Protein AF-A0A3C2A009-F1 (afdb_monomer)

Mean predicted aligned error: 9.03 Å

pLDDT: mean 88.46, std 12.48, range [42.81, 97.88]

Radius of gyration: 18.45 Å; Cα contacts (8 Å, |Δi|>4): 48; chains: 1; bounding box: 46×18×44 Å

Foldseek 3Di:
DDDDDDDDPDDD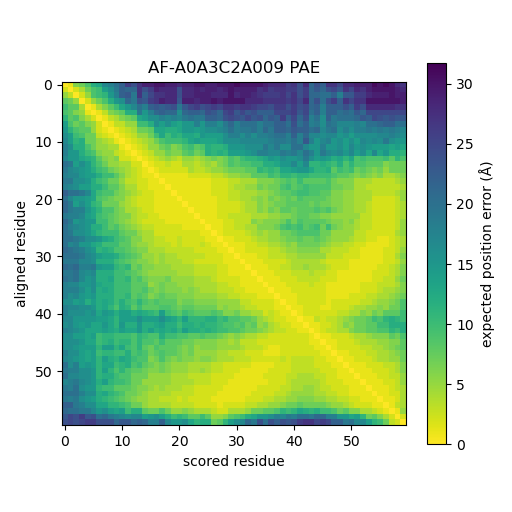DDDDDPVVVVVQVVFKADWDKDKDWDDDPDPPDDIDIDIDIDIGGDDD

Solvent-accessible surface area (backbone atoms only — not comparable to full-atom values): 4188 Å² total; per-residue (Å²): 140,80,82,80,76,86,80,76,77,80,80,91,71,86,80,79,56,69,69,60,49,52,54,55,51,74,35,53,41,78,75,44,80,46,80,47,72,51,81,59,92,52,86,88,55,79,69,51,71,49,79,49,79,46,64,46,74,67,83,134

Secondary structure (DSSP, 8-state):
--PPPP-PPPP------HHHHHHHHHHEEEEEEEEEEE--SSTTS--EEEEEEEEEE---

Nearest PDB structures (foldseek):
  8ptk-assembly1_f  TM=3.733E-01  e=7.569E+00  Homo sapiens
  8ptk-assembly1_e  TM=3.028E-01  e=7.078E+00  Homo sapiens
  7r1c-assembly1_N  TM=3.246E-01  e=9.898E+00  Priestia megaterium NBRC 15308 = ATCC 14581

Sequence (60 aa):
MQCSAPVEPPALVPGVSLEIAEDRKARLTGVRYQLHFAIPEEKDAPIDAEVEITFRLAET

Structure (mmCIF, N/CA/C/O backbone):
data_AF-A0A3C2A009-F1
#
_entry.id   AF-A0A3C2A009-F1
#
loop_
_atom_site.group_PDB
_atom_site.id
_atom_site.type_symbol
_atom_site.label_atom_id
_atom_site.label_alt_id
_atom_site.label_comp_id
_atom_site.label_asym_id
_atom_site.label_entity_id
_atom_site.label_seq_id
_atom_site.pdbx_PDB_ins_code
_atom_site.Cartn_x
_atom_site.Cartn_y
_atom_site.Cartn_z
_atom_site.occupancy
_atom_site.B_iso_or_equiv
_atom_site.auth_seq_id
_atom_site.auth_comp_id
_atom_site.auth_asym_id
_atom_site.auth_atom_id
_atom_site.pdbx_PDB_model_num
ATOM 1 N N . MET A 1 1 ? 27.294 6.336 -19.006 1.00 42.81 1 MET A N 1
ATOM 2 C CA . MET A 1 1 ? 26.987 5.530 -17.808 1.00 42.81 1 MET A CA 1
ATOM 3 C C . MET A 1 1 ? 26.697 6.509 -16.684 1.00 42.81 1 MET A C 1
ATOM 5 O O . MET A 1 1 ? 27.636 7.063 -16.128 1.00 42.81 1 MET A O 1
ATOM 9 N N . GLN A 1 2 ? 25.426 6.810 -16.425 1.00 48.47 2 GLN A N 1
ATOM 10 C CA . GLN A 1 2 ? 25.017 7.670 -15.313 1.00 48.47 2 GLN A CA 1
ATOM 11 C C . GLN A 1 2 ? 24.296 6.793 -14.286 1.00 48.47 2 GLN A C 1
ATOM 13 O O . GLN A 1 2 ? 23.195 6.321 -14.551 1.00 48.47 2 GLN A O 1
ATOM 18 N N . CYS A 1 3 ? 24.925 6.568 -13.131 1.00 51.78 3 CYS A N 1
ATOM 19 C CA . CYS A 1 3 ? 24.226 6.078 -11.946 1.00 51.78 3 CYS A CA 1
ATOM 20 C C . CYS A 1 3 ? 23.292 7.182 -11.435 1.00 51.78 3 CYS A C 1
ATOM 22 O O . CYS A 1 3 ? 23.690 8.347 -11.360 1.00 51.78 3 CYS A O 1
ATOM 24 N N . SER A 1 4 ? 22.057 6.811 -11.098 1.00 67.00 4 SER A N 1
ATOM 25 C CA . SER A 1 4 ? 21.057 7.695 -10.500 1.00 67.00 4 SER A CA 1
ATOM 26 C C . SER A 1 4 ? 21.546 8.254 -9.161 1.00 67.00 4 SER A C 1
ATOM 28 O O . SER A 1 4 ? 22.212 7.554 -8.396 1.00 67.00 4 SER A O 1
ATOM 30 N N . ALA A 1 5 ? 21.207 9.515 -8.891 1.00 73.81 5 ALA A N 1
ATOM 31 C CA . ALA A 1 5 ? 21.554 10.238 -7.670 1.00 73.81 5 ALA A CA 1
ATOM 32 C C . ALA A 1 5 ? 21.155 9.472 -6.384 1.00 73.81 5 ALA A C 1
ATOM 34 O O . ALA A 1 5 ? 20.229 8.658 -6.423 1.00 73.81 5 ALA A O 1
ATOM 35 N N . PRO A 1 6 ? 21.821 9.732 -5.239 1.00 70.56 6 PRO A N 1
ATOM 36 C CA . PRO A 1 6 ? 21.462 9.101 -3.977 1.00 70.56 6 PRO A CA 1
ATOM 37 C C . PRO A 1 6 ? 20.035 9.498 -3.589 1.00 70.56 6 PRO A C 1
ATOM 39 O O . PRO A 1 6 ? 19.736 10.680 -3.425 1.00 70.56 6 PRO A O 1
ATOM 42 N N . VAL A 1 7 ? 19.157 8.505 -3.452 1.00 74.94 7 VAL A N 1
ATOM 43 C CA . VAL A 1 7 ? 17.822 8.687 -2.876 1.00 74.94 7 VAL A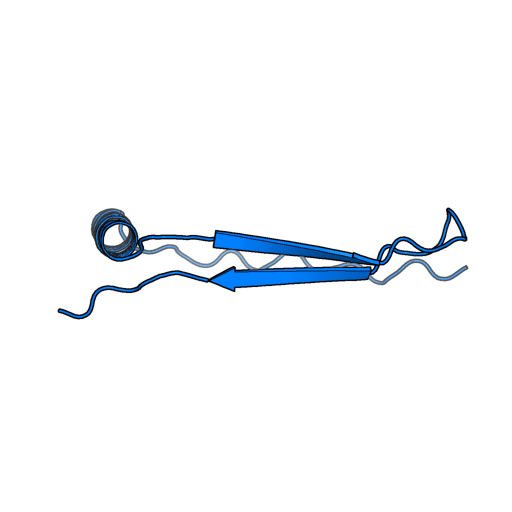 CA 1
ATOM 44 C C . VAL A 1 7 ? 18.021 8.902 -1.381 1.00 74.94 7 VAL A C 1
ATOM 46 O O . VAL A 1 7 ? 18.433 7.987 -0.667 1.00 74.94 7 VAL A O 1
ATOM 49 N N . GLU A 1 8 ? 17.809 10.131 -0.918 1.00 80.88 8 GLU A N 1
ATOM 50 C CA . GLU A 1 8 ? 17.915 10.464 0.498 1.00 80.88 8 GLU A CA 1
ATOM 51 C C . GLU A 1 8 ? 16.860 9.658 1.280 1.00 80.88 8 GLU A C 1
ATOM 53 O O . GLU A 1 8 ? 15.695 9.613 0.865 1.00 80.88 8 GLU A O 1
AT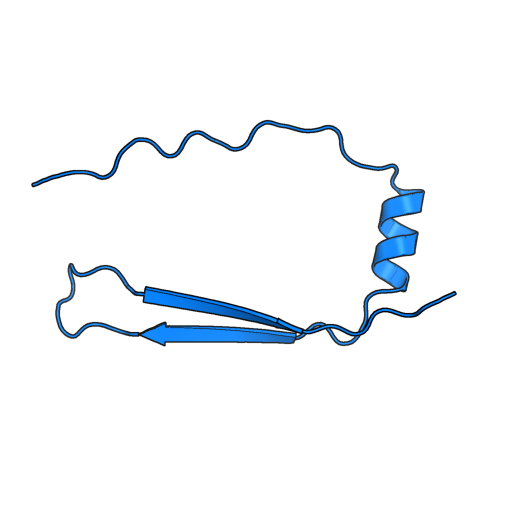OM 58 N N . PRO A 1 9 ? 17.243 8.955 2.362 1.00 77.31 9 PRO A N 1
ATOM 59 C CA . PRO A 1 9 ? 16.290 8.172 3.130 1.00 77.31 9 PRO A CA 1
ATOM 60 C C . PRO A 1 9 ? 15.213 9.097 3.716 1.00 77.31 9 PRO A C 1
ATOM 62 O O . PRO A 1 9 ? 15.525 10.210 4.147 1.00 77.31 9 PRO A O 1
ATOM 65 N N . PRO A 1 10 ? 13.942 8.660 3.754 1.00 79.06 10 PRO A N 1
ATOM 66 C CA . PRO A 1 10 ? 12.868 9.486 4.282 1.00 79.06 10 PRO A CA 1
ATOM 67 C C . PRO A 1 10 ? 13.143 9.846 5.746 1.00 79.06 10 PRO A C 1
ATOM 69 O O . PRO A 1 10 ? 13.578 9.006 6.539 1.00 79.06 10 PRO A O 1
ATOM 72 N N . ALA A 1 11 ? 12.876 11.100 6.112 1.00 85.94 11 ALA A N 1
ATOM 73 C CA . ALA A 1 11 ? 13.025 11.565 7.484 1.00 85.94 11 ALA A CA 1
ATOM 74 C C . ALA A 1 11 ? 12.123 10.756 8.433 1.00 85.94 11 ALA A C 1
ATOM 76 O O . ALA A 1 11 ? 10.934 10.561 8.168 1.00 85.94 11 ALA A O 1
ATOM 77 N N . LEU A 1 12 ? 12.684 10.305 9.559 1.00 81.62 12 LEU A N 1
ATOM 78 C CA . LEU A 1 12 ? 11.916 9.636 10.607 1.00 81.62 12 LEU A CA 1
ATOM 79 C C . LEU A 1 12 ? 11.004 10.655 11.294 1.00 81.62 12 LEU A C 1
ATOM 81 O O . LEU A 1 12 ? 11.465 11.531 12.024 1.00 81.62 12 LEU A O 1
ATOM 85 N N . VAL A 1 13 ? 9.702 10.521 11.063 1.00 86.94 13 VAL A N 1
ATOM 86 C CA . VAL A 1 13 ? 8.665 11.318 11.722 1.00 86.94 13 VAL A CA 1
ATOM 87 C C . VAL A 1 13 ? 8.023 10.518 12.860 1.00 86.94 13 VAL A C 1
ATOM 89 O O . VAL A 1 13 ? 7.845 9.304 12.725 1.00 86.94 13 VAL A O 1
ATOM 92 N N . PRO A 1 14 ? 7.664 11.160 13.987 1.00 89.00 14 PRO A N 1
ATOM 93 C CA . PRO A 1 14 ? 6.909 10.502 15.046 1.00 89.00 14 PRO A CA 1
ATOM 94 C C . PRO A 1 14 ? 5.597 9.904 14.519 1.00 89.00 14 PRO A C 1
ATOM 96 O O . PRO A 1 14 ? 4.876 10.540 13.749 1.00 89.00 14 PRO A O 1
ATOM 99 N N . GLY A 1 15 ? 5.288 8.680 14.949 1.00 89.62 15 GLY A N 1
ATOM 100 C CA . GLY A 1 15 ? 4.019 8.020 14.645 1.00 89.62 15 GLY A CA 1
ATOM 101 C C . GLY A 1 15 ? 2.840 8.570 15.458 1.00 89.62 15 GLY A C 1
ATOM 102 O O . GLY A 1 15 ? 2.984 9.467 16.287 1.00 89.62 15 GLY A O 1
ATOM 103 N N . VAL A 1 16 ? 1.656 7.997 15.235 1.00 90.69 16 VAL A N 1
ATOM 104 C CA . VAL A 1 16 ? 0.461 8.242 16.065 1.00 90.69 16 VAL A CA 1
ATOM 105 C C . VAL A 1 16 ? 0.404 7.269 17.247 1.00 90.69 16 VAL A C 1
ATOM 107 O O . VAL A 1 16 ? 1.134 6.277 17.274 1.00 90.69 16 VAL A O 1
ATOM 110 N N . SER A 1 17 ? -0.473 7.525 18.223 1.00 95.56 17 SER A N 1
ATOM 111 C CA . SER A 1 17 ? -0.727 6.557 19.295 1.00 95.56 17 SER A CA 1
ATOM 112 C C . SER A 1 17 ? -1.303 5.252 18.734 1.00 95.56 17 SER A C 1
ATOM 114 O O . SER A 1 17 ? -1.973 5.245 17.697 1.00 95.56 17 SER A O 1
ATOM 116 N N . LEU A 1 18 ? -1.071 4.144 19.444 1.00 93.94 18 LEU A N 1
ATOM 117 C CA . LEU A 1 18 ? -1.610 2.834 19.070 1.00 93.94 18 LEU A CA 1
ATOM 118 C C . LEU A 1 18 ? -3.139 2.862 18.945 1.00 93.94 18 LEU A C 1
ATOM 120 O O . LEU A 1 18 ? -3.686 2.320 17.995 1.00 93.94 18 LEU A O 1
ATOM 124 N N . GLU A 1 19 ? -3.813 3.538 19.874 1.00 95.31 19 GLU A N 1
ATOM 125 C CA . GLU A 1 19 ? -5.269 3.696 19.874 1.00 95.31 19 GLU A CA 1
ATOM 126 C C . GLU A 1 19 ? -5.777 4.339 18.576 1.00 95.31 19 GLU A C 1
ATOM 128 O O . GLU A 1 19 ? -6.673 3.805 17.927 1.00 95.31 19 GLU A O 1
ATOM 133 N N . ILE A 1 20 ? -5.143 5.433 18.138 1.00 93.38 20 ILE A N 1
ATOM 134 C CA . ILE A 1 20 ? -5.497 6.113 16.885 1.00 93.38 20 ILE A CA 1
ATOM 135 C C . ILE A 1 20 ? -5.190 5.224 15.673 1.00 93.38 20 ILE A C 1
ATOM 137 O O . ILE A 1 20 ? -5.925 5.245 14.686 1.00 93.38 20 ILE A O 1
ATOM 141 N N . ALA A 1 21 ? -4.098 4.459 15.712 1.00 93.06 21 ALA A N 1
ATOM 142 C CA . ALA A 1 21 ? -3.748 3.546 14.628 1.00 93.06 21 ALA A CA 1
ATOM 143 C C . ALA A 1 21 ? -4.781 2.418 14.475 1.00 93.06 21 ALA A C 1
ATOM 145 O O . ALA A 1 21 ? -5.210 2.128 13.357 1.00 93.06 21 ALA A O 1
ATOM 146 N N . GLU A 1 22 ? -5.201 1.815 15.587 1.00 94.56 22 GLU A N 1
ATOM 147 C CA . GLU A 1 22 ? -6.199 0.744 15.602 1.00 94.56 22 GLU A CA 1
ATOM 148 C C . GLU A 1 22 ? -7.587 1.246 15.180 1.00 94.56 22 GLU A C 1
ATOM 150 O O . GLU A 1 22 ? -8.233 0.597 14.356 1.00 94.56 22 GLU A O 1
ATOM 155 N N . ASP A 1 23 ? -8.011 2.432 15.635 1.00 93.00 23 ASP A N 1
ATOM 156 C CA . ASP A 1 23 ? -9.257 3.067 15.175 1.00 93.00 23 ASP A CA 1
ATOM 157 C C . ASP A 1 23 ? -9.258 3.277 13.650 1.00 93.00 23 ASP A C 1
ATOM 159 O O . ASP A 1 23 ? -10.168 2.844 12.938 1.00 93.00 23 ASP A O 1
ATOM 163 N N . ARG A 1 24 ? -8.185 3.868 13.109 1.00 91.25 24 ARG A N 1
ATOM 164 C CA . ARG A 1 24 ? -8.051 4.101 11.662 1.00 91.25 24 ARG A CA 1
ATOM 165 C C . ARG A 1 24 ? -8.066 2.801 10.868 1.00 91.25 24 ARG A C 1
ATOM 167 O O . ARG A 1 24 ? -8.702 2.732 9.816 1.00 91.25 24 ARG A O 1
ATOM 174 N N . LYS A 1 25 ? -7.384 1.769 11.367 1.00 92.00 25 LYS A N 1
ATOM 175 C CA . LYS A 1 25 ? -7.363 0.437 10.756 1.00 92.00 25 LYS A CA 1
ATOM 176 C C . LYS A 1 25 ? -8.761 -0.178 10.718 1.00 92.00 25 LYS A C 1
ATOM 178 O O . LYS A 1 25 ? -9.137 -0.721 9.686 1.00 92.00 25 LYS A O 1
ATOM 183 N N . ALA A 1 26 ? -9.537 -0.066 11.796 1.00 93.19 26 ALA A N 1
ATOM 184 C CA . ALA A 1 26 ? -10.891 -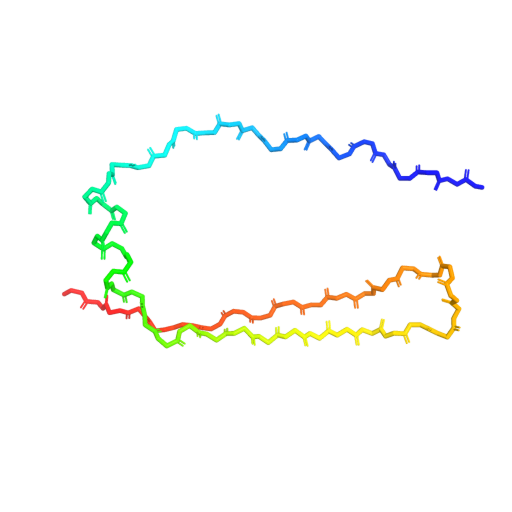0.613 11.862 1.00 93.19 26 ALA A CA 1
ATOM 185 C C . ALA A 1 26 ? -11.849 0.009 10.827 1.00 93.19 26 ALA A C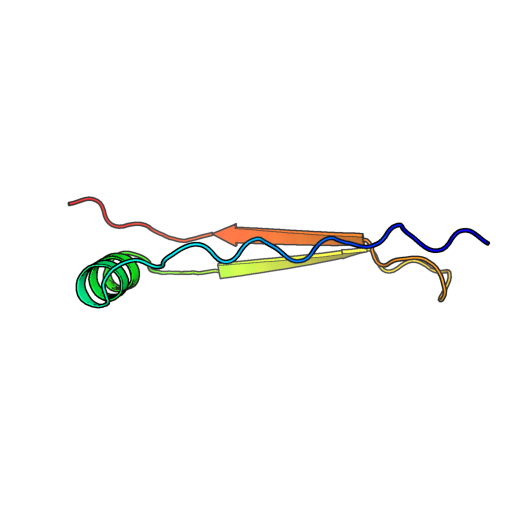 1
ATOM 187 O O . ALA A 1 26 ? -12.806 -0.638 10.402 1.00 93.19 26 ALA A O 1
ATOM 188 N N . ARG A 1 27 ? -11.582 1.245 10.387 1.00 94.06 27 ARG A N 1
ATOM 189 C CA . ARG A 1 27 ? -12.419 1.990 9.431 1.00 94.06 27 ARG A CA 1
ATOM 190 C C . ARG A 1 27 ? -12.062 1.759 7.964 1.00 94.06 27 ARG A C 1
ATOM 192 O O . ARG A 1 27 ? -12.868 2.079 7.087 1.00 94.06 27 ARG A O 1
ATOM 199 N N . LEU A 1 28 ? -10.873 1.230 7.687 1.00 94.06 28 LEU A N 1
ATOM 200 C CA . LEU A 1 28 ? -10.413 0.901 6.341 1.00 94.06 28 LEU A CA 1
ATOM 201 C C . LEU A 1 28 ? -10.806 -0.534 6.001 1.00 94.06 28 LEU A C 1
ATOM 203 O O . LEU A 1 28 ? -10.367 -1.487 6.637 1.00 94.06 28 LEU A O 1
ATOM 207 N N . THR A 1 29 ? -11.617 -0.709 4.962 1.00 94.44 29 THR A N 1
ATOM 208 C CA . THR A 1 29 ? -12.066 -2.038 4.531 1.00 94.44 29 THR A CA 1
ATOM 209 C C . THR A 1 29 ? -11.938 -2.214 3.027 1.00 94.44 29 THR A C 1
ATOM 211 O O . THR A 1 29 ? -11.855 -1.251 2.270 1.00 94.44 29 THR A O 1
ATOM 214 N N . GLY A 1 30 ? -11.939 -3.469 2.570 1.00 94.62 30 GLY A N 1
ATOM 215 C CA . GLY A 1 30 ? -11.944 -3.772 1.137 1.00 94.62 30 GLY A CA 1
ATOM 216 C C . GLY A 1 30 ? -10.719 -3.248 0.389 1.00 94.62 30 GLY A C 1
ATOM 217 O O . GLY A 1 30 ? -10.859 -2.852 -0.763 1.00 94.62 30 GLY 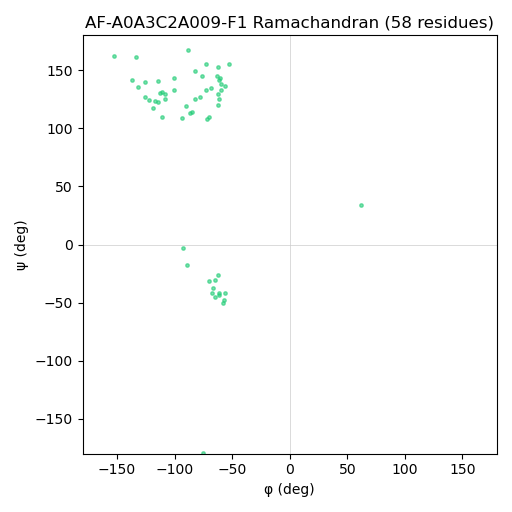A O 1
ATOM 218 N N . VAL A 1 31 ? -9.557 -3.230 1.047 1.00 94.75 31 VAL A N 1
ATOM 219 C CA . VAL A 1 31 ? -8.299 -2.791 0.440 1.00 94.75 31 VAL A CA 1
ATOM 220 C C . VAL A 1 31 ? -7.962 -3.699 -0.743 1.00 94.75 31 VAL A C 1
ATOM 222 O O . VAL A 1 31 ? -7.907 -4.922 -0.605 1.00 94.75 31 VAL A O 1
ATOM 225 N N . ARG A 1 32 ? -7.747 -3.098 -1.909 1.00 97.31 32 ARG A N 1
ATOM 226 C CA . ARG A 1 32 ? -7.361 -3.764 -3.147 1.00 97.31 32 ARG A CA 1
ATOM 227 C C . ARG A 1 32 ? -6.184 -3.027 -3.763 1.00 97.31 32 ARG A C 1
ATOM 229 O O . ARG A 1 32 ? -6.190 -1.805 -3.863 1.00 97.31 32 ARG A O 1
ATOM 236 N N . TYR A 1 33 ? -5.211 -3.810 -4.203 1.00 96.94 33 TYR A N 1
ATOM 237 C CA . TYR A 1 33 ? -4.030 -3.341 -4.908 1.00 96.94 33 TYR A CA 1
ATOM 238 C C . TYR A 1 33 ? -4.117 -3.818 -6.352 1.00 96.94 33 TYR A C 1
ATOM 240 O O . TYR A 1 33 ? -4.375 -4.999 -6.596 1.00 96.94 33 TYR A O 1
ATOM 248 N N . GLN A 1 34 ? -3.903 -2.913 -7.294 1.00 97.62 34 GLN A N 1
ATOM 249 C CA . GLN A 1 34 ? -3.706 -3.229 -8.700 1.00 97.62 34 GLN A CA 1
ATOM 250 C C . GLN A 1 34 ? -2.304 -2.777 -9.079 1.00 97.62 34 GLN A C 1
ATOM 252 O O . GLN A 1 34 ? -1.930 -1.632 -8.847 1.00 97.62 34 GLN A O 1
ATOM 257 N N . LEU A 1 35 ? -1.518 -3.717 -9.597 1.00 97.06 35 LEU A N 1
ATOM 258 C CA . LEU A 1 35 ? -0.136 -3.497 -9.994 1.00 97.06 35 LEU A CA 1
ATOM 259 C C . LEU A 1 35 ? -0.046 -3.674 -11.502 1.00 97.06 35 LEU A C 1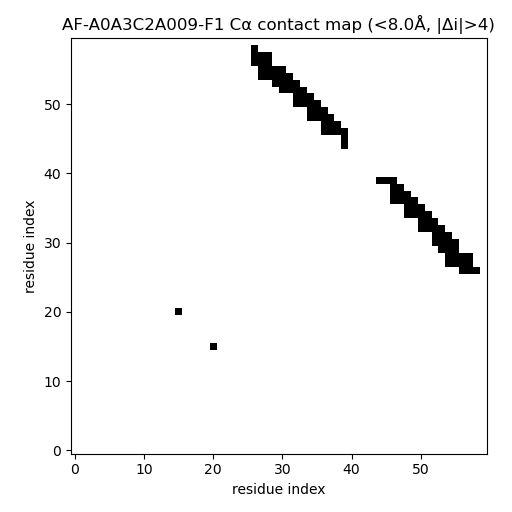
ATOM 261 O O . LEU A 1 35 ? -0.396 -4.735 -12.023 1.00 97.06 35 LEU A O 1
ATOM 265 N N . HIS A 1 36 ? 0.429 -2.644 -12.183 1.00 97.12 36 HIS A N 1
ATOM 266 C CA . HIS A 1 36 ? 0.695 -2.667 -13.610 1.00 97.12 36 HIS A CA 1
ATOM 267 C C . HIS A 1 36 ? 2.197 -2.562 -13.827 1.00 97.12 36 HIS A C 1
ATOM 269 O O . HIS A 1 36 ? 2.847 -1.697 -13.250 1.00 97.12 36 HIS A O 1
ATOM 275 N N . PHE A 1 37 ? 2.738 -3.455 -14.653 1.00 96.44 37 PHE A N 1
ATOM 276 C CA . PHE A 1 37 ? 4.149 -3.466 -15.021 1.00 96.44 37 PHE A CA 1
ATOM 277 C C . PHE A 1 37 ? 4.255 -3.439 -16.538 1.00 96.44 37 PHE A C 1
ATOM 279 O O . PHE A 1 37 ? 3.664 -4.285 -17.215 1.00 96.44 37 PHE A O 1
ATOM 286 N N . ALA A 1 38 ? 5.025 -2.498 -17.067 1.00 96.00 38 ALA A N 1
ATOM 287 C CA . ALA A 1 38 ? 5.450 -2.517 -18.454 1.00 96.00 38 ALA A CA 1
ATOM 288 C C . ALA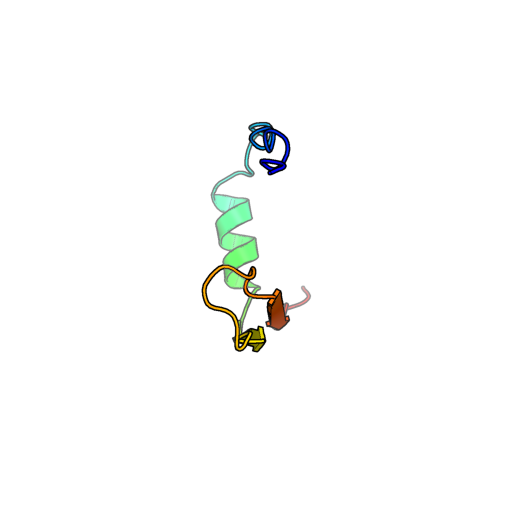 A 1 38 ? 6.820 -3.198 -18.509 1.00 96.00 38 ALA A C 1
ATOM 290 O O . ALA A 1 38 ? 7.813 -2.657 -18.029 1.00 96.00 38 ALA A O 1
ATOM 291 N N . ILE A 1 39 ? 6.858 -4.419 -19.046 1.00 94.75 39 ILE A N 1
ATOM 292 C CA . ILE A 1 39 ? 8.103 -5.181 -19.173 1.00 94.75 39 ILE A CA 1
ATOM 293 C C . ILE A 1 39 ? 8.777 -4.789 -20.494 1.00 94.75 39 ILE A C 1
ATOM 295 O O . ILE A 1 39 ? 8.214 -5.087 -21.551 1.00 94.75 39 ILE A O 1
ATOM 299 N N . PRO A 1 40 ? 9.947 -4.126 -20.462 1.00 94.25 40 PRO A N 1
ATOM 300 C CA . PRO A 1 40 ? 10.660 -3.762 -21.676 1.00 94.25 40 PRO A CA 1
ATOM 301 C C . PRO A 1 40 ? 11.292 -4.995 -22.334 1.00 94.25 40 PRO A C 1
ATOM 303 O O . PRO A 1 40 ? 11.592 -5.996 -21.682 1.00 94.25 40 PRO A O 1
ATOM 306 N N . GLU A 1 41 ? 11.522 -4.913 -23.643 1.00 94.12 41 GLU A N 1
ATOM 307 C CA . GLU A 1 41 ? 12.217 -5.969 -24.391 1.00 94.12 41 GLU A CA 1
ATOM 308 C C . GLU A 1 41 ? 13.713 -6.041 -24.034 1.00 94.12 41 GLU A C 1
ATOM 310 O O . GLU A 1 41 ? 14.316 -7.117 -24.042 1.00 94.12 41 GLU A O 1
ATOM 315 N N . GLU A 1 42 ? 14.315 -4.896 -23.698 1.00 96.25 42 GLU A N 1
ATOM 316 C CA . GLU A 1 42 ? 15.705 -4.801 -23.262 1.00 96.25 42 GLU A CA 1
ATOM 317 C C . GLU A 1 42 ? 15.833 -5.141 -21.774 1.00 96.25 42 GLU A C 1
ATOM 319 O O . GLU A 1 42 ? 15.204 -4.526 -20.918 1.00 96.25 42 GLU A O 1
ATOM 324 N N . LYS A 1 43 ? 16.693 -6.114 -21.458 1.00 89.94 43 LYS A N 1
ATOM 325 C CA . LYS A 1 43 ? 16.853 -6.638 -20.091 1.00 89.94 43 LYS A CA 1
ATOM 326 C C . LYS A 1 43 ? 17.399 -5.630 -19.085 1.00 89.94 43 LYS A C 1
ATOM 328 O O . LYS A 1 43 ? 17.099 -5.752 -17.902 1.00 89.94 43 LYS A O 1
ATOM 333 N N . ASP A 1 44 ? 18.216 -4.695 -19.553 1.00 93.75 44 ASP A N 1
ATOM 334 C CA . ASP A 1 44 ? 18.877 -3.707 -18.700 1.00 93.75 44 ASP A CA 1
ATOM 335 C C . ASP A 1 44 ? 18.058 -2.411 -18.575 1.00 93.75 44 ASP A C 1
ATOM 337 O O . ASP A 1 44 ? 18.439 -1.501 -17.834 1.00 93.75 44 ASP A O 1
ATOM 341 N N . ALA A 1 45 ? 16.923 -2.320 -19.277 1.00 92.56 45 ALA A N 1
ATOM 342 C CA . ALA A 1 45 ? 16.012 -1.196 -19.158 1.00 92.56 45 ALA A CA 1
ATOM 343 C C . ALA A 1 45 ? 15.191 -1.286 -17.854 1.00 92.56 45 ALA A C 1
ATOM 345 O O . ALA A 1 45 ? 14.830 -2.383 -17.413 1.00 92.56 45 ALA A O 1
ATOM 346 N N . PRO A 1 46 ? 14.881 -0.144 -17.214 1.00 91.94 46 PRO A N 1
ATOM 347 C CA . PRO A 1 46 ? 14.049 -0.123 -16.018 1.00 91.94 46 PRO A CA 1
ATOM 348 C C . PRO A 1 46 ? 12.631 -0.624 -16.322 1.00 91.94 46 PRO A C 1
ATOM 350 O O . PRO A 1 46 ? 12.086 -0.379 -17.395 1.00 91.94 46 PRO A O 1
ATOM 353 N N . ILE A 1 47 ? 12.030 -1.317 -15.353 1.00 93.88 47 ILE A N 1
ATOM 354 C CA . ILE A 1 47 ? 10.623 -1.721 -15.417 1.00 93.88 47 ILE A CA 1
ATOM 355 C C . ILE A 1 47 ? 9.781 -0.557 -14.911 1.00 93.88 47 ILE A C 1
ATOM 357 O O . ILE A 1 47 ? 9.830 -0.228 -13.723 1.00 93.88 47 ILE A O 1
ATOM 361 N N . ASP A 1 48 ? 8.985 0.023 -15.800 1.00 94.69 48 ASP A N 1
ATOM 362 C CA . ASP A 1 48 ? 7.981 0.998 -15.402 1.00 94.69 48 ASP A CA 1
ATOM 363 C C . ASP A 1 48 ? 6.834 0.279 -14.690 1.00 94.69 48 ASP A C 1
ATOM 365 O O . ASP A 1 48 ? 6.332 -0.757 -15.145 1.00 94.69 48 ASP A O 1
ATOM 369 N N . ALA A 1 49 ? 6.428 0.825 -13.546 1.00 94.19 49 ALA A N 1
ATOM 370 C CA . ALA A 1 49 ? 5.390 0.245 -12.714 1.00 94.19 49 ALA A CA 1
ATOM 371 C C . ALA A 1 49 ? 4.433 1.313 -12.188 1.00 94.19 49 ALA A C 1
ATOM 373 O O . ALA A 1 49 ? 4.847 2.400 -11.784 1.00 94.19 49 ALA A O 1
ATOM 374 N N . GLU A 1 50 ? 3.156 0.958 -12.135 1.00 97.06 50 GLU A N 1
ATOM 375 C CA . GLU A 1 50 ? 2.097 1.763 -11.541 1.00 97.06 50 GLU A CA 1
ATOM 376 C C . GLU A 1 50 ? 1.350 0.933 -10.496 1.00 97.06 50 GLU A C 1
ATOM 378 O O . GLU A 1 50 ? 1.098 -0.263 -10.681 1.00 97.06 50 GLU A O 1
ATOM 383 N N . VAL A 1 51 ? 1.009 1.573 -9.378 1.00 96.44 51 VAL A N 1
ATOM 384 C CA . VAL A 1 51 ? 0.198 0.979 -8.319 1.00 96.44 51 VAL A CA 1
ATOM 385 C C . VAL A 1 51 ? -1.046 1.822 -8.091 1.00 96.44 51 VAL A C 1
ATOM 387 O O . VAL A 1 51 ? -0.962 3.004 -7.767 1.00 96.44 51 VAL A O 1
ATOM 390 N N . GLU A 1 52 ? -2.204 1.182 -8.196 1.00 97.88 52 GLU A N 1
ATOM 391 C CA . GLU A 1 52 ? -3.481 1.750 -7.786 1.00 97.88 52 GLU A CA 1
ATOM 392 C C . GLU A 1 52 ? -3.955 1.041 -6.514 1.00 97.88 52 GLU A C 1
ATOM 394 O O . GLU A 1 52 ? -3.981 -0.192 -6.429 1.00 97.88 52 GLU A O 1
ATOM 399 N N . ILE A 1 53 ? -4.313 1.827 -5.498 1.00 97.00 53 ILE A N 1
ATOM 400 C CA . ILE A 1 53 ? -4.805 1.325 -4.215 1.00 97.00 53 ILE A CA 1
ATOM 401 C C . ILE A 1 53 ? -6.221 1.844 -4.024 1.00 97.00 53 ILE A C 1
ATOM 403 O O . ILE A 1 53 ? -6.439 3.046 -3.898 1.00 97.00 53 ILE A O 1
ATOM 407 N N . THR A 1 54 ? -7.180 0.928 -3.950 1.00 97.38 54 THR A N 1
ATOM 408 C CA . THR A 1 54 ? -8.580 1.251 -3.671 1.00 97.38 54 THR A CA 1
ATOM 409 C C . THR A 1 54 ? -8.990 0.666 -2.330 1.00 97.38 54 THR A C 1
ATOM 411 O O . THR A 1 54 ? -8.593 -0.435 -1.954 1.00 97.38 54 THR A O 1
ATOM 414 N N . PHE A 1 55 ? -9.775 1.416 -1.568 1.00 95.88 55 PHE A N 1
ATOM 415 C CA . PHE A 1 55 ? -10.310 0.981 -0.283 1.00 95.88 55 PHE A CA 1
ATOM 416 C C . PHE A 1 55 ? -11.627 1.699 -0.006 1.00 95.88 55 PHE A C 1
ATOM 418 O O . PHE A 1 55 ? -11.937 2.728 -0.603 1.00 95.88 55 PHE A O 1
ATOM 425 N N . ARG A 1 56 ? -12.408 1.152 0.920 1.00 96.44 56 ARG A N 1
ATOM 426 C CA . ARG A 1 56 ? -13.580 1.816 1.482 1.00 96.44 56 ARG A CA 1
ATOM 427 C C . ARG A 1 56 ? -13.219 2.387 2.839 1.00 96.44 56 ARG A C 1
ATOM 429 O O . ARG A 1 56 ? -12.652 1.683 3.674 1.00 96.44 56 ARG A O 1
ATOM 436 N N . LEU A 1 57 ? -13.592 3.640 3.047 1.00 94.75 57 LEU A N 1
ATOM 437 C CA . LEU A 1 57 ? -13.484 4.316 4.328 1.00 94.75 57 LEU A CA 1
ATOM 438 C C . LEU A 1 57 ? -14.888 4.481 4.910 1.00 94.75 57 LEU A C 1
ATOM 440 O O . LEU A 1 57 ? -15.767 5.017 4.240 1.00 94.75 57 LEU A O 1
ATOM 444 N N . ALA A 1 58 ? -15.101 4.001 6.134 1.00 91.25 58 ALA A N 1
ATOM 445 C CA . ALA A 1 58 ? -16.328 4.285 6.868 1.00 91.25 58 ALA A CA 1
ATOM 446 C C . ALA A 1 58 ? -16.282 5.707 7.466 1.00 91.25 58 ALA A C 1
ATOM 448 O O . ALA A 1 58 ? -15.323 6.074 8.164 1.00 91.25 58 ALA A O 1
ATOM 449 N N . GLU A 1 59 ? -17.323 6.487 7.177 1.00 77.94 59 GLU A N 1
ATOM 450 C CA . GLU A 1 59 ? -17.615 7.7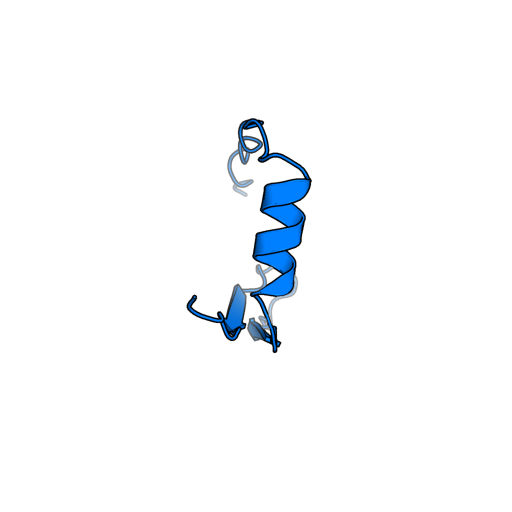77 7.816 1.00 77.94 59 GLU A CA 1
ATOM 451 C C . GLU A 1 59 ? -18.339 7.530 9.150 1.00 77.94 59 GLU A C 1
ATOM 453 O O . GLU A 1 59 ? -19.039 6.522 9.294 1.00 77.94 59 GLU A O 1
ATOM 458 N N . THR A 1 60 ? -18.129 8.421 10.118 1.00 58.94 60 THR A N 1
ATOM 459 C CA . THR A 1 60 ? -18.697 8.350 11.475 1.00 58.94 60 THR A CA 1
ATOM 460 C C . THR A 1 60 ? -20.024 9.086 11.578 1.00 58.94 60 THR A C 1
ATOM 462 O O . THR A 1 60 ? -20.133 10.174 10.970 1.00 58.94 60 THR A O 1
#